Protein AF-A0A1D7W5A0-F1 (afdb_monomer_lite)

Foldseek 3Di:
DADPDDPVVVVCVVVVNDDDDPVRLVRNCVVVVHDSVVVVVVVVVVVCVVVVNDDDPDDPPVVVCVQVVPPVHDDDPPPPPDD

Radius of gyration: 19.47 Å; chains: 1; bounding box: 51×33×41 Å

Sequence (83 aa):
MGASVSLGYLSEIERGQKEASSELLSAICEALDLPLSALLSSVSDRFALEEGVEIPDTIPQELSDKILGRPGGYTVPRLAAKP

Structure (mmCIF, N/CA/C/O backbone):
data_AF-A0A1D7W5A0-F1
#
_entry.id   AF-A0A1D7W5A0-F1
#
loop_
_atom_site.group_PDB
_atom_site.id
_atom_site.type_symbol
_atom_site.label_atom_id
_atom_site.label_alt_id
_atom_site.label_comp_id
_atom_site.label_asym_id
_atom_site.label_entity_id
_atom_site.label_seq_id
_atom_site.pdbx_PDB_ins_code
_atom_site.Cartn_x
_atom_site.Cartn_y
_atom_site.Cartn_z
_atom_site.occupancy
_atom_site.B_iso_or_equiv
_atom_site.auth_seq_id
_atom_site.auth_comp_id
_atom_site.auth_asym_id
_atom_site.auth_atom_id
_atom_site.pdbx_PDB_model_num
ATOM 1 N N . MET A 1 1 ? -5.515 -0.544 -19.854 1.00 48.91 1 MET A N 1
ATOM 2 C CA . MET A 1 1 ? -4.344 0.237 -20.315 1.00 48.91 1 MET A CA 1
ATOM 3 C C . MET A 1 1 ? -3.297 0.090 -19.231 1.00 48.91 1 MET A C 1
ATOM 5 O O . MET A 1 1 ? -3.626 0.360 -18.091 1.00 48.91 1 MET A O 1
ATOM 9 N N . GLY A 1 2 ? -2.113 -0.443 -19.534 1.00 55.91 2 GLY A N 1
ATOM 10 C CA . GLY A 1 2 ? -1.073 -0.624 -18.516 1.00 55.91 2 GLY A CA 1
ATOM 11 C C . GLY A 1 2 ? -0.488 0.719 -18.084 1.00 55.91 2 GLY A C 1
ATOM 12 O O . GLY A 1 2 ? -0.337 1.614 -18.918 1.00 55.91 2 GLY A O 1
ATOM 13 N N . ALA A 1 3 ? -0.161 0.855 -16.800 1.00 62.22 3 ALA A N 1
ATOM 14 C CA . ALA A 1 3 ? 0.576 1.998 -16.279 1.00 62.22 3 ALA A CA 1
ATOM 15 C C . ALA A 1 3 ? 1.888 2.156 -17.071 1.00 62.22 3 ALA A C 1
ATOM 17 O O . ALA A 1 3 ? 2.742 1.269 -17.039 1.00 62.22 3 ALA A O 1
ATOM 18 N N . SER A 1 4 ? 2.060 3.250 -17.820 1.00 62.38 4 SER A N 1
ATOM 19 C CA . SER A 1 4 ? 3.299 3.499 -18.567 1.00 62.38 4 SER A CA 1
ATOM 20 C C . SER A 1 4 ? 4.377 4.020 -17.614 1.00 62.38 4 SER A C 1
ATOM 22 O O . SER A 1 4 ? 4.693 5.209 -17.592 1.00 62.38 4 SER A O 1
ATOM 24 N N . VAL A 1 5 ? 4.902 3.136 -16.772 1.00 71.50 5 VAL A N 1
ATOM 25 C CA . VAL A 1 5 ? 5.948 3.467 -15.803 1.00 71.50 5 VAL A CA 1
ATOM 26 C C . VAL A 1 5 ? 7.249 2.815 -16.244 1.00 71.50 5 VAL A C 1
ATOM 28 O O . VAL A 1 5 ? 7.288 1.638 -16.597 1.00 71.50 5 VAL A O 1
ATOM 31 N N . SER A 1 6 ? 8.335 3.581 -16.228 1.00 82.44 6 SER A N 1
ATOM 32 C CA . SER A 1 6 ? 9.666 3.053 -16.518 1.00 82.44 6 SER A CA 1
ATOM 33 C C . SER A 1 6 ? 10.133 2.109 -15.406 1.00 82.44 6 SER A C 1
ATOM 35 O O . SER A 1 6 ? 10.026 2.446 -14.228 1.00 82.44 6 SER A O 1
ATOM 37 N N . LEU A 1 7 ? 10.767 0.987 -15.771 1.00 81.94 7 LEU A N 1
ATOM 38 C CA . LEU A 1 7 ? 11.385 0.046 -14.818 1.00 81.94 7 LEU A CA 1
ATOM 39 C C . LEU A 1 7 ? 12.383 0.727 -13.865 1.00 81.94 7 LEU A C 1
ATOM 41 O O . LEU A 1 7 ? 12.484 0.353 -12.702 1.00 81.94 7 LEU A O 1
ATOM 45 N N . GLY A 1 8 ? 13.091 1.761 -14.336 1.00 86.62 8 GLY A N 1
ATOM 46 C CA . GLY A 1 8 ? 13.996 2.550 -13.496 1.00 86.62 8 GLY A CA 1
ATOM 47 C C . GLY A 1 8 ? 13.276 3.297 -12.370 1.00 86.62 8 GLY A C 1
ATOM 48 O O . GLY A 1 8 ? 13.757 3.291 -11.245 1.00 86.62 8 GLY A O 1
ATOM 49 N N . TYR A 1 9 ? 12.098 3.863 -12.650 1.00 85.56 9 TYR A N 1
ATOM 50 C CA . TYR A 1 9 ? 11.296 4.565 -11.645 1.00 85.56 9 TYR A CA 1
ATOM 51 C C . TYR A 1 9 ? 10.721 3.587 -10.611 1.00 85.56 9 TYR A C 1
ATOM 53 O O . TYR A 1 9 ? 10.743 3.869 -9.416 1.00 85.56 9 TYR A O 1
ATOM 61 N N . LEU A 1 10 ? 10.294 2.397 -11.054 1.00 83.56 10 LEU A N 1
ATOM 62 C CA . LEU A 1 10 ? 9.861 1.330 -10.149 1.00 83.56 10 LEU A CA 1
ATOM 63 C C . LEU A 1 10 ? 11.006 0.860 -9.237 1.00 83.56 10 LEU A C 1
ATOM 65 O O . LEU A 1 10 ? 10.816 0.728 -8.032 1.00 83.56 10 LEU A O 1
ATOM 69 N N . SER A 1 11 ? 12.217 0.703 -9.780 1.00 89.81 11 SER A N 1
ATOM 70 C CA . SER A 1 11 ? 13.388 0.308 -8.989 1.00 89.81 11 SER A CA 1
ATOM 71 C C . SER A 1 11 ? 13.776 1.338 -7.921 1.00 89.81 11 SER A C 1
ATOM 73 O O . SER A 1 11 ? 14.292 0.952 -6.873 1.00 89.81 11 SER A O 1
ATOM 75 N N . GLU A 1 12 ? 13.572 2.633 -8.167 1.00 92.31 12 GLU A N 1
ATOM 76 C CA . GLU A 1 12 ? 13.804 3.678 -7.161 1.00 92.31 12 GLU A CA 1
ATOM 77 C C . GLU A 1 12 ? 12.778 3.597 -6.020 1.00 92.31 12 GLU A C 1
ATOM 79 O O . GLU A 1 12 ? 13.147 3.761 -4.855 1.00 92.31 12 GLU A O 1
ATOM 84 N N . ILE A 1 13 ? 11.514 3.295 -6.342 1.00 89.12 13 ILE A N 1
ATOM 85 C CA . ILE A 1 13 ? 10.442 3.097 -5.353 1.00 89.12 13 ILE A CA 1
ATOM 86 C C . ILE A 1 13 ? 10.722 1.867 -4.484 1.00 89.12 13 ILE A C 1
ATOM 88 O O . ILE A 1 13 ? 10.669 1.963 -3.261 1.00 89.12 13 ILE A O 1
ATOM 92 N N . GLU A 1 14 ? 11.089 0.729 -5.081 1.00 86.94 14 GLU A N 1
ATOM 93 C CA . GLU A 1 14 ? 11.392 -0.514 -4.345 1.00 86.94 14 GLU A CA 1
ATOM 94 C C . GLU A 1 14 ? 12.557 -0.358 -3.353 1.00 86.94 14 GLU A C 1
ATOM 96 O O . GLU A 1 14 ? 12.630 -1.065 -2.349 1.00 86.94 14 GLU A O 1
ATOM 101 N N . ARG A 1 15 ? 13.467 0.589 -3.615 1.00 93.50 15 ARG A N 1
ATOM 102 C CA . ARG A 1 15 ? 14.593 0.934 -2.731 1.00 93.50 15 ARG A CA 1
ATOM 103 C C . ARG A 1 15 ? 14.243 2.004 -1.690 1.00 93.50 15 ARG A C 1
ATOM 105 O O . ARG A 1 15 ? 15.136 2.437 -0.964 1.00 93.50 15 ARG A O 1
ATOM 112 N N . GLY A 1 16 ? 12.994 2.470 -1.651 1.00 88.94 16 GLY A N 1
ATOM 113 C CA . GLY A 1 16 ? 12.532 3.528 -0.749 1.00 88.94 16 GLY A CA 1
ATOM 114 C C . GLY A 1 16 ? 13.094 4.915 -1.072 1.00 88.94 16 GLY A C 1
ATOM 115 O O . GLY A 1 16 ? 13.083 5.792 -0.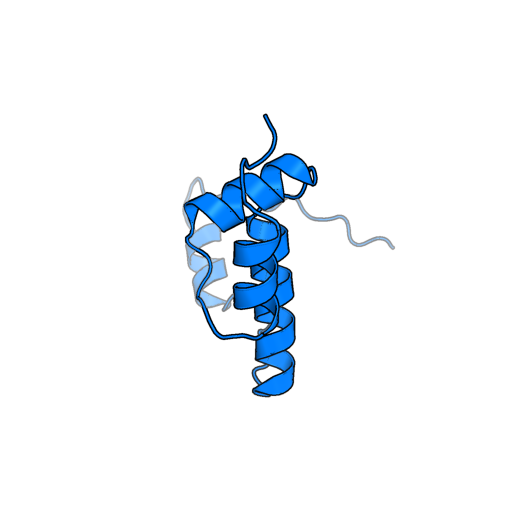215 1.00 88.94 16 GLY A O 1
ATOM 116 N N . GLN A 1 17 ? 13.623 5.128 -2.282 1.00 92.38 17 GLN A N 1
ATOM 117 C CA . GLN A 1 17 ? 14.202 6.419 -2.678 1.00 92.38 17 GLN A CA 1
ATOM 118 C C . GLN A 1 17 ? 13.165 7.393 -3.236 1.00 92.38 17 GLN A C 1
ATOM 120 O O . GLN A 1 17 ? 13.417 8.597 -3.288 1.00 92.38 17 GLN A O 1
ATOM 125 N N . LYS A 1 18 ? 12.014 6.877 -3.675 1.00 89.50 18 LYS A N 1
ATOM 126 C CA . LYS A 1 18 ? 10.888 7.670 -4.165 1.00 89.50 18 LYS A CA 1
ATOM 127 C C . LYS A 1 18 ? 9.579 7.154 -3.599 1.00 89.50 18 LYS A C 1
ATOM 129 O O . LYS A 1 18 ? 9.398 5.953 -3.425 1.00 89.50 18 LYS A O 1
ATOM 134 N N . GLU A 1 19 ? 8.659 8.080 -3.383 1.00 88.25 19 GLU A N 1
ATOM 135 C CA . GLU A 1 19 ? 7.279 7.776 -3.033 1.00 88.25 19 GLU A CA 1
ATOM 136 C C . GLU A 1 19 ? 6.460 7.559 -4.308 1.00 88.25 19 GLU A C 1
ATOM 138 O O . GLU A 1 19 ? 6.619 8.272 -5.304 1.00 88.25 19 GLU A O 1
ATOM 143 N N . ALA A 1 20 ? 5.589 6.553 -4.287 1.00 85.12 20 ALA A N 1
ATOM 144 C CA . ALA A 1 20 ? 4.632 6.333 -5.359 1.00 85.12 20 ALA A CA 1
ATOM 145 C C . ALA A 1 20 ? 3.523 7.390 -5.282 1.00 85.12 20 ALA A C 1
ATOM 147 O O . ALA A 1 20 ? 2.955 7.614 -4.215 1.00 85.12 20 ALA A O 1
ATOM 148 N N . SER A 1 21 ? 3.176 8.009 -6.414 1.00 88.00 21 SER A N 1
ATOM 149 C CA . SER A 1 21 ? 1.985 8.861 -6.464 1.00 88.00 21 SER A CA 1
ATOM 150 C C . SER A 1 21 ? 0.708 8.015 -6.373 1.00 88.00 21 SER A C 1
ATOM 152 O O . SER A 1 21 ? 0.691 6.845 -6.770 1.00 88.00 21 SER A O 1
ATOM 154 N N . SER A 1 22 ? -0.384 8.613 -5.894 1.00 87.62 22 SER A N 1
ATOM 155 C CA . SER A 1 22 ? -1.692 7.950 -5.800 1.00 87.62 22 SER A CA 1
ATOM 156 C C . SER A 1 22 ? -2.219 7.487 -7.165 1.00 87.62 22 SER A C 1
ATOM 158 O O . SER A 1 22 ? -2.845 6.429 -7.270 1.00 87.62 22 SER A O 1
ATOM 160 N N . GLU A 1 23 ? -1.935 8.239 -8.229 1.00 88.19 23 GLU A N 1
ATOM 161 C CA . GLU A 1 23 ? -2.279 7.877 -9.608 1.00 88.19 23 GLU A CA 1
ATOM 162 C C . GLU A 1 23 ? -1.498 6.643 -10.073 1.00 88.19 23 GLU A C 1
ATOM 164 O O . GLU A 1 23 ? -2.064 5.751 -10.701 1.00 88.19 23 GLU A O 1
ATOM 169 N N . LEU A 1 24 ? -0.208 6.560 -9.733 1.00 87.62 24 LEU A N 1
ATOM 170 C CA . LEU A 1 24 ? 0.644 5.423 -10.080 1.00 87.62 24 LEU A CA 1
ATOM 171 C C . LEU A 1 24 ? 0.217 4.148 -9.347 1.00 87.62 24 LEU A C 1
ATOM 173 O O . LEU A 1 24 ? 0.110 3.091 -9.967 1.00 87.62 24 LEU A O 1
ATOM 177 N N . LEU A 1 25 ? -0.082 4.260 -8.052 1.00 89.75 25 LEU A N 1
ATOM 178 C CA . LEU A 1 25 ? -0.651 3.175 -7.248 1.00 89.75 25 LEU A CA 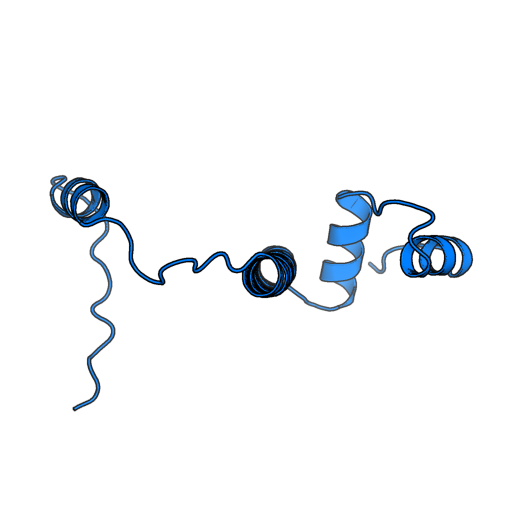1
ATOM 179 C C . LEU A 1 25 ? -1.951 2.645 -7.862 1.00 89.75 25 LEU A C 1
A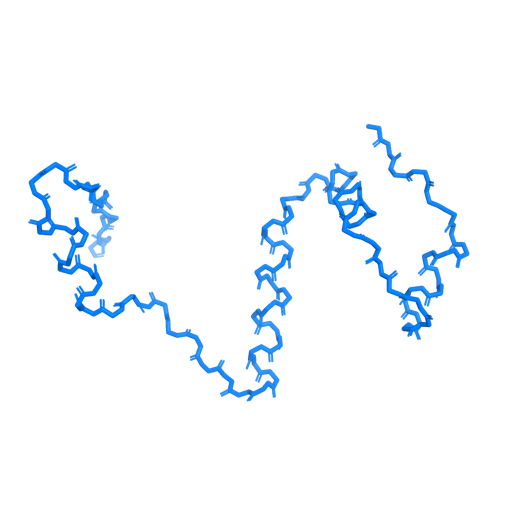TOM 181 O O . LEU A 1 25 ? -2.113 1.433 -8.013 1.00 89.75 25 LEU A O 1
ATOM 185 N N . SER A 1 26 ? -2.837 3.553 -8.277 1.00 90.44 26 SER A N 1
ATOM 186 C CA . SER A 1 26 ? -4.105 3.203 -8.925 1.00 90.44 26 SER A CA 1
ATOM 187 C C . SER A 1 26 ? -3.879 2.489 -10.260 1.00 90.44 26 SER A C 1
ATOM 189 O O . SER A 1 26 ? -4.444 1.423 -10.489 1.00 90.44 26 SER A O 1
ATOM 191 N N . ALA A 1 27 ? -2.985 3.008 -11.106 1.00 89.19 27 ALA A N 1
ATOM 192 C CA . ALA A 1 27 ? -2.687 2.424 -12.412 1.00 89.19 27 ALA A CA 1
ATOM 193 C C . ALA A 1 27 ? -2.029 1.032 -12.314 1.00 89.19 27 ALA A C 1
ATOM 195 O O . ALA A 1 27 ? -2.272 0.165 -13.155 1.00 89.19 27 ALA A O 1
ATOM 196 N N . ILE A 1 28 ? -1.204 0.798 -11.287 1.00 88.00 28 ILE A N 1
ATOM 197 C CA . ILE A 1 28 ? -0.634 -0.527 -11.000 1.00 88.00 28 ILE A CA 1
ATOM 198 C C . ILE A 1 28 ? -1.734 -1.495 -10.551 1.00 88.00 28 ILE A C 1
ATOM 200 O O . ILE A 1 28 ? -1.797 -2.613 -11.058 1.00 88.00 28 ILE A O 1
ATOM 204 N N . CYS A 1 29 ? -2.615 -1.067 -9.642 1.00 92.62 29 CYS A N 1
ATOM 205 C CA . CYS A 1 29 ? -3.746 -1.873 -9.177 1.00 92.62 29 CYS A CA 1
ATOM 206 C C . CYS A 1 29 ? -4.668 -2.277 -10.341 1.00 92.62 29 CYS A C 1
ATOM 208 O O . CYS A 1 29 ? -4.996 -3.453 -10.482 1.00 92.62 29 CYS A O 1
ATOM 210 N N . GLU A 1 30 ? -4.996 -1.337 -11.232 1.00 91.38 30 GLU A N 1
ATOM 211 C CA . GLU A 1 30 ? -5.763 -1.612 -12.454 1.00 91.38 30 GLU A CA 1
ATOM 212 C C . GLU A 1 30 ? -5.059 -2.615 -13.379 1.00 91.38 30 GLU A C 1
ATOM 214 O O . GLU A 1 30 ? -5.699 -3.507 -13.932 1.00 91.38 30 GLU A O 1
ATOM 219 N N . ALA A 1 31 ? -3.738 -2.497 -13.552 1.00 91.94 31 ALA A N 1
ATOM 220 C CA . ALA A 1 31 ? -2.968 -3.410 -14.397 1.00 91.94 31 ALA A CA 1
ATOM 221 C C . ALA A 1 31 ? -2.881 -4.838 -13.826 1.00 91.94 31 ALA A C 1
ATOM 223 O O . ALA A 1 31 ? -2.718 -5.788 -14.593 1.00 91.94 31 ALA A O 1
ATOM 224 N N . LEU A 1 32 ? -2.979 -4.983 -12.503 1.00 91.50 32 LEU A N 1
ATOM 225 C CA . LEU A 1 32 ? -2.939 -6.259 -11.785 1.00 91.50 32 LEU A CA 1
ATOM 226 C C . LEU A 1 32 ? -4.333 -6.838 -11.486 1.00 91.50 32 LEU A C 1
ATOM 228 O O . LEU A 1 32 ? -4.412 -7.872 -10.827 1.00 91.50 32 LEU A O 1
ATOM 232 N N . ASP A 1 33 ? -5.407 -6.188 -11.949 1.00 93.75 33 ASP A N 1
ATOM 233 C CA . ASP A 1 33 ? -6.804 -6.527 -11.626 1.00 93.75 33 ASP A CA 1
ATOM 234 C C . ASP A 1 33 ? -7.053 -6.641 -10.107 1.00 93.75 33 ASP A C 1
ATOM 236 O O . ASP A 1 33 ? -7.736 -7.536 -9.606 1.00 93.75 33 ASP A O 1
ATOM 240 N N . LEU A 1 34 ? -6.443 -5.723 -9.349 1.00 94.75 34 LEU A N 1
ATOM 241 C CA . LEU A 1 34 ? 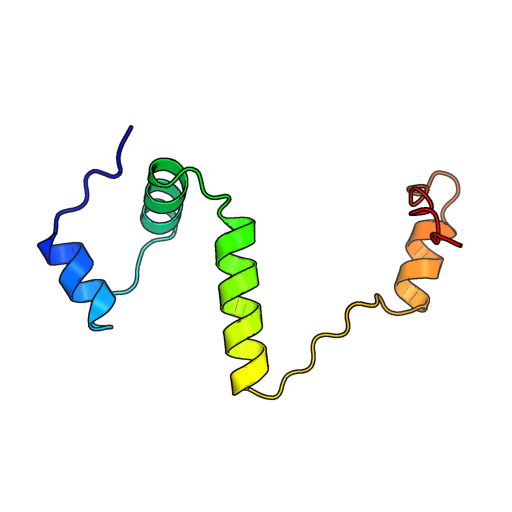-6.496 -5.672 -7.893 1.00 94.75 34 LEU A CA 1
ATOM 242 C C . LEU A 1 34 ? -7.274 -4.425 -7.435 1.00 94.75 34 LEU A C 1
ATOM 244 O O . LEU A 1 34 ? -6.939 -3.316 -7.849 1.00 94.75 34 LEU A O 1
ATOM 248 N N . PRO A 1 35 ? -8.268 -4.540 -6.534 1.00 95.12 35 PRO A N 1
ATOM 249 C CA . PRO A 1 35 ? -8.910 -3.367 -5.948 1.00 95.12 35 PRO A CA 1
ATOM 250 C C . PRO A 1 35 ? -7.934 -2.568 -5.073 1.00 95.12 35 PRO A C 1
ATOM 252 O O . PRO A 1 35 ? -7.325 -3.120 -4.156 1.00 95.12 35 PRO A O 1
ATOM 255 N N . LEU A 1 36 ? -7.845 -1.249 -5.288 1.00 92.38 36 LEU A N 1
ATOM 256 C CA . LEU A 1 36 ? -6.973 -0.366 -4.497 1.00 92.38 36 LEU A CA 1
ATOM 257 C C . LEU A 1 36 ? -7.269 -0.445 -2.990 1.00 92.38 36 LEU A C 1
ATOM 259 O O . LEU A 1 36 ? -6.350 -0.462 -2.176 1.00 92.38 36 LEU A O 1
ATOM 263 N N . SER A 1 37 ? -8.547 -0.543 -2.612 1.00 94.06 37 SER A N 1
ATOM 264 C CA . SER A 1 37 ? -8.956 -0.699 -1.212 1.00 94.06 37 SER A CA 1
ATOM 265 C C . SER A 1 37 ? -8.381 -1.962 -0.572 1.00 94.06 37 SER A C 1
ATOM 267 O O . SER A 1 37 ? -7.922 -1.902 0.560 1.00 94.06 37 SER A O 1
ATOM 269 N N . ALA A 1 38 ? -8.346 -3.082 -1.298 1.00 94.12 38 ALA A N 1
ATOM 270 C CA . ALA A 1 38 ? -7.804 -4.338 -0.789 1.00 94.12 38 ALA A CA 1
ATOM 271 C C . ALA A 1 38 ? -6.289 -4.249 -0.555 1.00 94.12 38 ALA A C 1
ATOM 273 O O . ALA A 1 38 ? -5.793 -4.735 0.463 1.00 94.12 38 ALA A O 1
ATOM 274 N N . LEU A 1 39 ? -5.559 -3.592 -1.465 1.00 94.00 39 LEU A N 1
ATOM 275 C CA . LEU A 1 39 ? -4.127 -3.344 -1.297 1.00 94.00 39 LEU A CA 1
ATOM 276 C C . LEU A 1 39 ? -3.858 -2.470 -0.067 1.00 94.00 39 LEU A C 1
ATOM 278 O O . LEU A 1 39 ? -3.037 -2.838 0.770 1.00 94.00 39 LEU A O 1
ATOM 282 N N . LEU A 1 40 ? -4.572 -1.349 0.066 1.00 93.31 40 LEU A N 1
ATOM 283 C CA . LEU A 1 40 ? -4.398 -0.437 1.196 1.00 93.31 40 LEU A CA 1
ATOM 284 C C . LEU A 1 40 ? -4.761 -1.100 2.529 1.00 93.31 40 LEU A C 1
ATOM 286 O O . LEU A 1 40 ? -3.980 -0.986 3.467 1.00 93.31 40 LEU A O 1
ATOM 290 N N . SER A 1 41 ? -5.867 -1.851 2.600 1.00 91.75 41 SER A N 1
ATOM 291 C CA . SER A 1 41 ? -6.232 -2.622 3.797 1.00 91.75 41 SER A CA 1
ATOM 292 C C . SER A 1 41 ? -5.142 -3.624 4.176 1.00 91.75 41 SER A C 1
ATOM 294 O O . SER A 1 41 ? -4.686 -3.614 5.312 1.00 91.75 41 SER A O 1
ATOM 296 N N . SER A 1 42 ? -4.632 -4.414 3.222 1.00 91.75 42 SER A N 1
ATOM 297 C CA . SER A 1 42 ? -3.566 -5.379 3.522 1.00 91.75 42 SER A CA 1
ATOM 298 C C . SER A 1 42 ? -2.273 -4.713 3.997 1.00 91.75 42 SER A C 1
ATOM 300 O O . SER A 1 42 ? -1.544 -5.312 4.790 1.00 91.75 42 SER A O 1
ATOM 302 N N . VAL A 1 43 ? -1.944 -3.526 3.484 1.00 92.75 43 VAL A N 1
ATOM 303 C CA . VAL A 1 43 ? -0.788 -2.759 3.958 1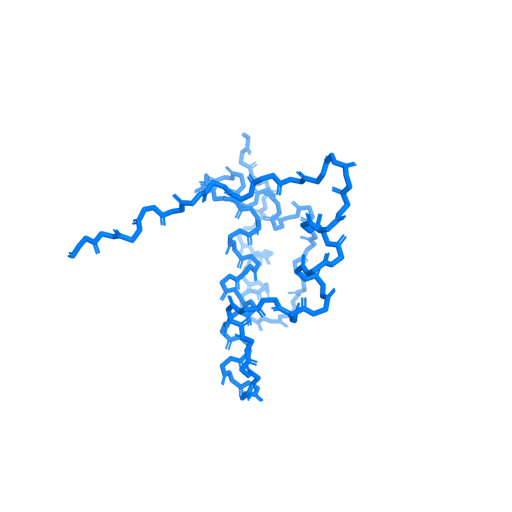.00 92.75 43 VAL A CA 1
ATOM 304 C C . VAL A 1 43 ? -1.054 -2.250 5.372 1.00 92.75 43 VAL A C 1
ATOM 306 O O . VAL A 1 43 ? -0.223 -2.481 6.245 1.00 92.75 43 VAL A O 1
ATOM 309 N N . SER A 1 44 ? -2.214 -1.638 5.623 1.00 91.25 44 SER A N 1
ATOM 310 C CA . SER A 1 44 ? -2.614 -1.180 6.957 1.00 91.25 44 SER A CA 1
ATOM 311 C C . SER A 1 44 ? -2.562 -2.297 7.996 1.00 91.25 44 SER A C 1
ATOM 313 O O . SER A 1 44 ? -1.986 -2.080 9.056 1.00 91.25 44 SER A O 1
ATOM 315 N N . ASP A 1 45 ? -3.056 -3.497 7.681 1.00 91.00 45 ASP A N 1
ATOM 316 C CA . ASP A 1 45 ? -3.020 -4.646 8.595 1.00 91.00 45 ASP A CA 1
ATOM 317 C C . ASP A 1 45 ? -1.580 -5.025 8.976 1.00 91.00 45 ASP A C 1
ATOM 319 O O . ASP A 1 45 ? -1.280 -5.289 10.138 1.00 91.00 45 ASP A O 1
ATOM 323 N N . ARG A 1 46 ? -0.652 -5.014 8.008 1.00 91.31 46 ARG A N 1
ATOM 324 C CA . ARG A 1 46 ? 0.767 -5.321 8.263 1.00 91.31 46 ARG A CA 1
ATOM 325 C C . ARG A 1 46 ? 1.435 -4.270 9.142 1.00 91.31 46 ARG A C 1
ATOM 327 O O . ARG A 1 46 ? 2.220 -4.633 10.011 1.00 91.31 46 ARG A O 1
ATOM 334 N N . PHE A 1 47 ? 1.132 -2.995 8.913 1.00 92.19 47 PHE A N 1
ATOM 335 C CA . PHE A 1 47 ? 1.638 -1.910 9.753 1.00 92.19 47 PHE A CA 1
ATOM 336 C C . PHE A 1 47 ? 1.058 -1.990 11.164 1.00 92.19 47 PHE A C 1
ATOM 338 O O . PHE A 1 47 ? 1.812 -1.911 12.124 1.00 92.19 47 PHE A O 1
ATOM 345 N N . ALA A 1 48 ? -0.245 -2.240 11.294 1.00 89.19 48 ALA A N 1
ATOM 346 C CA . ALA A 1 48 ? -0.905 -2.384 12.584 1.00 89.19 48 ALA A CA 1
ATOM 347 C C . ALA A 1 48 ? -0.280 -3.513 13.424 1.00 89.19 48 ALA A C 1
ATOM 349 O O . ALA A 1 48 ? -0.015 -3.323 14.609 1.00 89.19 48 ALA A O 1
ATOM 350 N N . LEU A 1 49 ? 0.044 -4.652 12.800 1.00 88.50 49 LEU A N 1
ATOM 351 C CA . LEU A 1 49 ? 0.754 -5.750 13.464 1.00 88.50 49 LEU A CA 1
ATOM 352 C C . LEU A 1 49 ? 2.138 -5.333 13.982 1.00 88.50 49 LEU A C 1
ATOM 354 O O . LEU A 1 49 ? 2.485 -5.669 15.113 1.00 88.50 49 LEU A O 1
ATOM 358 N N . GLU A 1 50 ? 2.914 -4.604 13.179 1.00 92.38 50 GLU A N 1
ATOM 359 C CA . GLU A 1 50 ? 4.256 -4.140 13.562 1.00 92.38 50 GLU A CA 1
ATOM 360 C C . GLU A 1 50 ? 4.200 -3.058 14.655 1.00 92.38 50 GLU A C 1
ATOM 362 O O . GLU A 1 50 ? 5.027 -3.032 15.565 1.00 92.38 50 GLU A O 1
ATOM 367 N N . GLU A 1 51 ? 3.192 -2.187 14.607 1.00 92.06 51 GLU A N 1
ATOM 368 C CA . GLU A 1 51 ? 2.959 -1.136 15.603 1.00 92.06 51 GLU A CA 1
ATOM 369 C C . GLU A 1 51 ? 2.320 -1.668 16.900 1.00 92.06 51 GLU A C 1
ATOM 371 O O . GLU A 1 51 ? 2.184 -0.925 17.875 1.00 92.06 51 GLU A O 1
ATOM 376 N N . GLY A 1 52 ? 1.918 -2.944 16.933 1.00 88.50 52 GLY A N 1
ATOM 377 C CA . GLY A 1 52 ? 1.163 -3.528 18.044 1.00 88.50 52 GLY A CA 1
ATOM 378 C C . GLY A 1 52 ? -0.239 -2.927 18.201 1.00 88.50 52 GLY A C 1
ATOM 379 O O . GLY A 1 52 ? -0.819 -2.974 19.288 1.00 88.50 52 GLY A O 1
ATOM 380 N N . VAL A 1 53 ? -0.774 -2.334 17.134 1.00 84.31 53 VAL A N 1
ATOM 381 C CA . VAL A 1 53 ? -2.122 -1.775 17.077 1.00 84.31 53 VAL A CA 1
ATOM 382 C C . VAL A 1 53 ? -3.091 -2.904 16.752 1.00 84.31 53 VAL A C 1
ATOM 384 O O . VAL A 1 53 ? -3.151 -3.404 15.632 1.00 84.31 53 VAL A O 1
ATOM 387 N N . GLU A 1 54 ? -3.883 -3.306 17.740 1.00 76.12 54 GLU A N 1
ATOM 388 C CA . GLU A 1 54 ? -4.990 -4.232 17.523 1.00 76.12 54 GLU A CA 1
ATOM 389 C C . GLU A 1 54 ? -6.195 -3.435 17.009 1.00 76.12 54 GLU A C 1
ATOM 391 O O . GLU A 1 54 ? -6.793 -2.647 17.745 1.00 76.12 54 GLU A O 1
ATOM 396 N N . ILE A 1 55 ? -6.530 -3.595 15.726 1.00 71.31 55 ILE A N 1
ATOM 397 C CA . ILE A 1 55 ? -7.760 -3.038 15.157 1.00 71.31 55 ILE A CA 1
ATOM 398 C C . ILE A 1 55 ? -8.878 -4.047 15.445 1.00 71.31 55 ILE A C 1
ATOM 400 O O . ILE A 1 55 ? -8.867 -5.136 14.874 1.00 71.31 55 ILE A O 1
ATOM 404 N N . PRO A 1 56 ? -9.837 -3.743 16.335 1.00 71.19 56 PRO A N 1
ATOM 405 C CA . PRO A 1 56 ? -10.917 -4.672 16.621 1.00 71.19 56 PRO A CA 1
ATOM 406 C C . PRO A 1 56 ? -11.840 -4.808 15.402 1.00 71.19 56 PRO A C 1
ATOM 408 O O . PRO A 1 56 ? -12.358 -3.814 14.897 1.00 71.19 56 PRO A O 1
ATOM 411 N N . ASP A 1 57 ? -12.155 -6.046 15.010 1.00 73.00 57 ASP A N 1
ATOM 412 C CA . ASP A 1 57 ? -13.145 -6.400 13.966 1.00 73.00 57 ASP A CA 1
ATOM 413 C C . ASP A 1 57 ? -14.603 -6.050 14.348 1.00 73.00 57 ASP A C 1
ATOM 415 O O . ASP A 1 57 ? -15.575 -6.498 13.734 1.00 73.00 57 ASP A O 1
ATOM 419 N N . THR A 1 58 ? -14.785 -5.248 15.397 1.00 79.56 58 THR A N 1
ATOM 420 C CA . THR A 1 58 ? -16.086 -4.853 15.927 1.00 79.56 58 THR A CA 1
ATOM 421 C C . THR A 1 58 ? -16.195 -3.341 15.945 1.00 79.56 58 THR A C 1
ATOM 423 O O . THR A 1 58 ? -15.275 -2.628 16.341 1.00 79.56 58 THR A O 1
ATOM 426 N N . ILE A 1 59 ? -17.351 -2.838 15.529 1.00 79.38 59 ILE A N 1
ATOM 427 C CA . ILE A 1 59 ? -17.678 -1.428 15.709 1.00 79.38 59 ILE A CA 1
ATOM 428 C C . ILE A 1 59 ? -18.104 -1.179 17.162 1.00 79.38 59 ILE A C 1
ATOM 430 O O . ILE A 1 59 ? -18.762 -2.040 17.754 1.00 79.38 59 ILE A O 1
ATOM 434 N N . PRO A 1 60 ? -17.799 -0.000 17.736 1.00 81.44 60 PRO A N 1
ATOM 435 C CA . PRO A 1 60 ? -18.301 0.373 19.051 1.00 81.44 60 PRO A CA 1
ATOM 436 C C . PRO A 1 60 ? -19.825 0.240 19.129 1.00 81.44 60 PRO A C 1
ATOM 438 O O . PRO A 1 60 ? -20.540 0.653 18.209 1.00 81.44 60 PRO A O 1
ATOM 441 N N . GLN A 1 61 ? -20.324 -0.298 20.244 1.00 78.38 61 GLN A N 1
ATOM 442 C CA . GLN A 1 61 ? -21.754 -0.556 20.448 1.00 78.38 61 GLN A CA 1
ATOM 443 C C . GLN A 1 61 ? -22.604 0.702 20.212 1.00 78.38 61 GLN A C 1
ATOM 445 O O . GLN A 1 61 ? -23.624 0.652 19.537 1.00 78.38 61 GLN A O 1
ATOM 450 N N . GLU A 1 62 ? -22.117 1.857 20.661 1.00 78.94 62 GLU A N 1
ATOM 451 C CA . GLU A 1 62 ? -22.763 3.164 20.499 1.00 78.94 62 GLU A CA 1
ATOM 452 C C . GLU A 1 62 ? -22.940 3.573 19.029 1.00 78.94 62 GLU A C 1
ATOM 454 O O . GLU A 1 62 ? -23.934 4.207 18.662 1.00 78.94 62 GLU A O 1
ATOM 459 N N . LEU A 1 63 ? -21.979 3.219 18.170 1.00 80.00 63 LEU A N 1
ATOM 460 C CA . LEU A 1 63 ? -22.059 3.463 16.731 1.00 80.00 63 LEU A CA 1
ATOM 461 C C . LEU A 1 63 ? -23.061 2.504 16.079 1.00 80.00 63 LEU A C 1
ATOM 463 O O . LEU A 1 63 ? -23.853 2.926 15.235 1.00 80.00 63 LEU A O 1
ATOM 467 N N . SER A 1 64 ? -23.057 1.242 16.512 1.00 80.56 64 SER A N 1
ATOM 468 C CA . SER A 1 64 ? -24.008 0.218 16.074 1.00 80.56 64 SER A CA 1
ATOM 469 C C . SER A 1 64 ? -25.449 0.636 16.384 1.00 80.56 64 SER A C 1
ATOM 471 O O . SER A 1 64 ? -26.287 0.709 15.482 1.00 80.56 64 SER A O 1
ATOM 473 N N . ASP A 1 65 ? -25.711 1.040 17.628 1.00 81.44 65 ASP A N 1
ATOM 474 C CA . ASP A 1 65 ? -27.026 1.477 18.102 1.00 81.44 65 ASP A CA 1
ATOM 475 C C . ASP A 1 65 ? -27.509 2.736 17.365 1.00 81.44 65 ASP A C 1
ATOM 477 O O . ASP A 1 65 ? -28.687 2.853 17.026 1.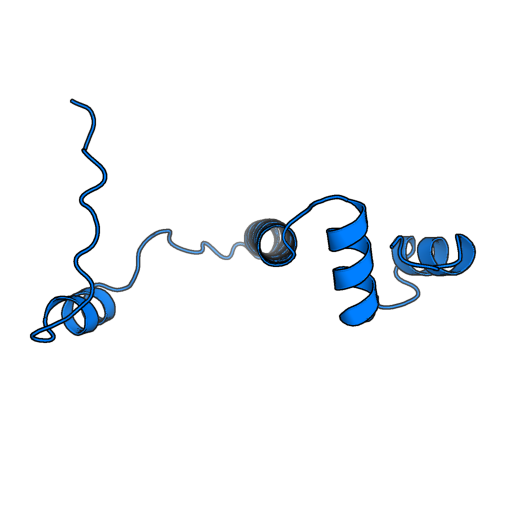00 81.44 65 ASP A O 1
ATOM 481 N N . LYS A 1 66 ? -26.604 3.671 17.041 1.00 79.12 66 LYS A N 1
ATOM 482 C CA . LYS A 1 66 ? -26.932 4.875 16.258 1.00 79.12 66 LYS A CA 1
ATOM 483 C C . LYS A 1 66 ? -27.315 4.579 14.809 1.00 79.12 66 LYS A C 1
ATOM 485 O O . LYS A 1 66 ? -28.177 5.268 14.259 1.00 79.12 66 LYS A O 1
ATOM 490 N N . ILE A 1 67 ? -26.663 3.606 14.175 1.00 78.25 67 ILE A N 1
ATOM 491 C CA . ILE A 1 67 ? -26.928 3.240 12.777 1.00 78.25 67 ILE A CA 1
ATOM 492 C C . ILE A 1 67 ? -28.192 2.375 12.680 1.00 78.25 67 ILE A C 1
ATOM 494 O O . ILE A 1 67 ? -29.054 2.649 11.842 1.00 78.25 67 ILE A O 1
ATOM 498 N N . LEU A 1 68 ? -28.323 1.370 13.551 1.00 76.75 68 LEU A N 1
ATOM 499 C CA . LEU A 1 68 ? -29.434 0.410 13.567 1.00 76.75 68 LEU A CA 1
ATOM 500 C C . LEU A 1 68 ? -30.707 0.980 14.210 1.00 76.75 68 LEU A C 1
ATOM 502 O O . LEU A 1 68 ? -31.812 0.595 13.835 1.00 76.75 68 LEU A O 1
ATOM 506 N N . GLY A 1 69 ? -30.571 1.910 15.157 1.00 69.25 69 GLY A N 1
ATOM 507 C CA . GLY A 1 69 ? -31.687 2.556 15.852 1.00 69.25 69 GLY A CA 1
ATOM 508 C C . GLY A 1 69 ? -32.357 3.685 15.063 1.00 69.25 69 GLY A C 1
ATOM 509 O O . GLY A 1 69 ? -33.386 4.207 15.497 1.00 69.25 69 GLY A O 1
ATOM 510 N N . ARG A 1 70 ? -31.815 4.081 13.901 1.00 63.84 70 ARG A N 1
ATOM 511 C CA . ARG A 1 70 ? -32.457 5.076 13.033 1.00 63.84 70 ARG A CA 1
ATOM 512 C C . ARG A 1 70 ? -33.646 4.426 12.312 1.00 63.84 70 ARG A C 1
ATOM 514 O O . ARG A 1 70 ? -33.440 3.446 11.595 1.00 63.84 70 ARG A O 1
ATOM 521 N N . PRO A 1 71 ? -34.876 4.966 12.414 1.00 52.12 71 PRO A N 1
ATOM 522 C CA . PRO A 1 71 ? -35.987 4.486 11.597 1.00 52.12 71 PRO A CA 1
ATOM 523 C C . PRO A 1 71 ? -35.630 4.677 10.112 1.00 52.12 71 PRO A C 1
ATOM 525 O O . PRO A 1 71 ? -35.460 5.806 9.650 1.00 52.12 71 PRO A O 1
ATOM 528 N N . GLY A 1 72 ? -35.433 3.561 9.397 1.00 64.25 72 GLY A N 1
ATOM 529 C CA . GLY A 1 72 ? -34.928 3.513 8.014 1.00 64.25 72 GLY A CA 1
ATOM 530 C C . GLY A 1 72 ? -33.432 3.184 7.848 1.00 64.25 72 GLY A C 1
ATOM 531 O O . GLY A 1 72 ? -32.907 3.342 6.748 1.00 64.25 72 GLY A O 1
ATOM 532 N N . GLY A 1 73 ? -32.731 2.772 8.910 1.00 60.34 73 GLY A N 1
ATOM 533 C CA . GLY A 1 73 ? -31.318 2.374 8.877 1.00 60.34 73 GLY A CA 1
ATOM 534 C C . GLY A 1 73 ? -31.047 1.048 8.151 1.00 60.34 73 GLY A C 1
ATOM 535 O O . GLY A 1 73 ? -31.927 0.200 8.010 1.00 60.34 73 GLY A O 1
ATOM 536 N N . TYR A 1 74 ? -29.806 0.890 7.680 1.00 57.16 74 TYR A N 1
ATOM 537 C CA . TYR A 1 74 ? -29.299 -0.273 6.943 1.00 57.16 74 TYR A CA 1
ATOM 538 C C . TYR A 1 74 ? -29.547 -1.568 7.741 1.00 57.16 74 TYR A C 1
ATOM 540 O O . TYR A 1 74 ? -28.951 -1.778 8.796 1.00 57.16 74 TYR A O 1
ATOM 548 N N . THR A 1 75 ? -30.421 -2.456 7.257 1.00 62.03 75 THR A N 1
ATOM 549 C CA . THR A 1 75 ? -30.574 -3.794 7.840 1.00 62.03 75 THR A CA 1
ATOM 550 C C . THR A 1 75 ? -29.335 -4.602 7.485 1.00 62.03 75 THR A C 1
ATOM 552 O O . THR A 1 75 ? -29.156 -4.967 6.322 1.00 62.03 75 THR A O 1
ATOM 555 N N . VAL A 1 76 ? -28.468 -4.872 8.460 1.00 56.91 76 VAL A N 1
ATOM 556 C CA . VAL A 1 76 ? -27.357 -5.810 8.266 1.00 56.91 76 VAL A CA 1
ATOM 557 C C . VAL A 1 76 ? -27.941 -7.156 7.814 1.00 56.91 76 VAL A C 1
ATOM 559 O O . VAL A 1 76 ? -28.784 -7.717 8.523 1.00 56.91 76 VAL A O 1
ATOM 562 N N . PRO A 1 77 ? -27.573 -7.685 6.630 1.00 50.97 77 PRO A N 1
ATOM 563 C CA . PRO A 1 77 ? -27.943 -9.040 6.266 1.00 50.97 77 PRO A CA 1
ATOM 564 C C . PRO A 1 77 ? -27.338 -9.935 7.336 1.00 50.97 77 PRO A C 1
ATOM 566 O O . PRO A 1 77 ? -26.121 -9.954 7.511 1.00 50.97 77 PRO A O 1
ATOM 569 N N . ARG A 1 78 ? -28.187 -10.617 8.107 1.00 58.03 78 ARG A N 1
ATOM 570 C CA . ARG A 1 78 ? -27.740 -11.572 9.115 1.00 58.03 78 ARG A CA 1
ATOM 571 C C . ARG A 1 78 ? -26.935 -12.638 8.382 1.00 58.03 78 ARG A C 1
ATOM 573 O O . ARG A 1 78 ? -27.532 -13.527 7.775 1.00 58.03 78 ARG A O 1
ATOM 580 N N . LEU A 1 79 ? -25.605 -12.520 8.398 1.00 54.75 79 LEU A N 1
ATOM 581 C CA . LEU A 1 79 ? -24.713 -13.574 7.944 1.00 54.75 79 LEU A CA 1
ATOM 582 C C . LEU A 1 79 ? -25.099 -14.781 8.786 1.00 54.75 79 LEU A C 1
ATOM 584 O O . LEU A 1 79 ? -24.972 -14.756 10.010 1.00 54.75 79 LEU A O 1
ATOM 588 N N . ALA A 1 80 ? -25.745 -15.750 8.143 1.00 45.81 80 ALA A N 1
ATOM 589 C CA . ALA A 1 80 ? -26.299 -16.901 8.818 1.00 45.81 80 ALA A CA 1
ATOM 590 C C . ALA A 1 80 ? -25.170 -17.542 9.622 1.00 45.81 80 ALA A C 1
ATOM 592 O O . ALA A 1 80 ? -24.209 -18.044 9.043 1.00 45.81 80 ALA A O 1
ATOM 593 N N . ALA A 1 81 ? -25.279 -17.484 10.951 1.00 46.91 81 ALA A N 1
ATOM 594 C CA . ALA A 1 81 ? -24.488 -18.326 11.822 1.00 46.91 81 ALA A CA 1
ATOM 595 C C . ALA A 1 81 ? -24.728 -19.758 11.337 1.00 46.91 81 ALA A C 1
ATOM 597 O O . ALA A 1 81 ? -25.852 -20.265 11.400 1.00 46.91 81 ALA A O 1
ATOM 598 N N . LYS A 1 82 ? -23.703 -20.343 10.715 1.00 38.75 82 LYS A N 1
ATOM 599 C CA . LYS A 1 82 ? -23.725 -21.740 10.304 1.00 38.75 82 LYS A CA 1
ATOM 600 C C . LYS A 1 82 ? -23.825 -22.569 11.597 1.00 38.75 82 LYS A C 1
ATOM 602 O O . LYS A 1 82 ? -23.132 -22.208 12.549 1.00 38.75 82 LYS A O 1
ATOM 607 N N . PRO A 1 83 ? -24.729 -23.564 11.654 1.00 54.38 83 PRO A N 1
ATOM 608 C CA . PRO A 1 83 ? -25.013 -24.319 12.874 1.00 54.38 83 PRO A CA 1
ATOM 609 C C . PRO A 1 83 ? -23.792 -25.068 13.405 1.00 54.38 83 PRO A C 1
ATOM 611 O O . PRO A 1 83 ? -22.912 -25.418 12.581 1.00 54.38 83 PRO A O 1
#

pLDDT: mean 79.79, std 14.54, range [38.75, 95.12]

Organism: Brevibacterium aurantiacum (NCBI:txid273384)

InterPro domains:
  IPR001387 Cro/C1-type, helix-turn-helix domain [PF01381] (5-38)
  IPR001387 Cro/C1-type, helix-turn-helix domain [PS50943] (5-39)
  IPR001387 Cro/C1-type, helix-turn-helix domain [cd00093] (5-39)
  IPR010982 Lambda repressor-like, DNA-binding domain superfamily [G3DSA:1.10.260.40] (2-49)
  IPR010982 Lambda repressor-like, DNA-binding domain superfamily [SSF47413] (3-44)

Secondary structure (DSSP, 8-state):
------HHHHHHHHTTSSPPPHHHHHHHHHHTT--HHHHHHHHHHHHHHHHT----SS--HHHHHHHHTSTT-----------